Protein AF-A0AA46WDD4-F1 (afdb_monomer_lite)

pLDDT: mean 71.5, std 23.08, range [29.56, 95.44]

Foldseek 3Di:
DDDDDDDDDDDDDDDDDDDDDPPDPPPPPVLPDPPDDVVLLVVLLVLLLVFPLPDLCSVVVSCVVCVVVVNNVSNLCSLVPVVVSSLVSLPVPDPDPVSSVSVVVVSVVVNVCVVVCVVPVPDD

Secondary structure (DSSP, 8-state):
-----------------------------TTTT----HHHHHHHHHHHHS--TTSTTHHHHHHHHHHHTT-HHHHHHHHHH-HHHHHHHHHHH--SHHHHHHHHHHHHHHHHHHHHHTT-----

Sequence (124 aa):
MFSSVINLFNGLYKNSSTKESEEKLTLLSPQANLQFDETQVQSVLSDFEELEFKDNKCFDKIADDYEKKGKSSLFNYVILNKRKEIIDILDRNLPLLEEQEEFRKKYGQYVLQIDKGMSYGKEL

Radius of gyration: 20.58 Å; chains: 1; bounding box: 56×31×60 Å

Structure (mmCIF, N/CA/C/O backbone):
data_AF-A0AA46WDD4-F1
#
_entry.id   AF-A0AA46WDD4-F1
#
loop_
_atom_site.group_PDB
_atom_site.id
_atom_site.type_symbol
_atom_site.label_atom_id
_atom_site.label_alt_id
_atom_site.label_comp_id
_atom_site.label_asym_id
_atom_site.label_entity_id
_atom_site.label_seq_id
_atom_site.pdbx_PDB_ins_code
_atom_site.Cartn_x
_atom_site.Cartn_y
_atom_site.Cartn_z
_atom_site.occupancy
_atom_site.B_iso_or_equiv
_atom_site.auth_seq_id
_atom_site.auth_comp_id
_atom_site.auth_asym_id
_atom_site.auth_atom_id
_atom_site.pdbx_PDB_model_num
ATOM 1 N N . MET A 1 1 ? -40.400 -6.299 0.266 1.00 36.09 1 MET A N 1
ATOM 2 C CA . MET A 1 1 ? -40.458 -7.714 -0.152 1.00 36.09 1 MET A CA 1
ATOM 3 C C . MET A 1 1 ? -39.584 -7.868 -1.390 1.00 36.09 1 MET A C 1
ATOM 5 O O . MET A 1 1 ? -39.590 -6.962 -2.212 1.00 36.09 1 MET A O 1
ATOM 9 N N . PHE A 1 2 ? -38.797 -8.949 -1.416 1.00 32.41 2 PHE A N 1
ATOM 10 C CA . PHE A 1 2 ? -37.979 -9.544 -2.495 1.00 32.41 2 PHE A CA 1
ATOM 11 C C . PHE A 1 2 ? -38.558 -9.324 -3.913 1.00 32.41 2 PHE A C 1
ATOM 13 O O . PHE A 1 2 ? -39.769 -9.199 -4.034 1.00 32.41 2 PHE A O 1
ATOM 20 N N . SER A 1 3 ? -37.854 -9.278 -5.048 1.00 35.12 3 SER A N 1
ATOM 21 C CA . SER A 1 3 ? -36.630 -9.910 -5.581 1.00 35.12 3 SER A CA 1
ATOM 22 C C . SER A 1 3 ? -36.303 -9.150 -6.895 1.00 35.12 3 SER A C 1
ATOM 24 O O . SER A 1 3 ? -37.226 -8.654 -7.528 1.00 35.12 3 SER A O 1
ATOM 26 N N . SER A 1 4 ? -35.058 -8.850 -7.276 1.00 42.19 4 SER A N 1
ATOM 27 C CA . SER A 1 4 ? -34.004 -9.718 -7.841 1.00 42.19 4 SER A CA 1
ATOM 28 C C . SER A 1 4 ? -34.100 -9.998 -9.363 1.00 42.19 4 SER A C 1
ATOM 30 O O . SER A 1 4 ? -35.154 -10.365 -9.866 1.00 42.19 4 SER A O 1
ATOM 32 N N . VAL A 1 5 ? -32.920 -9.928 -10.007 1.00 43.81 5 VAL A N 1
ATOM 33 C CA . VAL A 1 5 ? -32.438 -10.593 -11.249 1.00 43.81 5 VAL A CA 1
ATOM 34 C C . VAL A 1 5 ? -32.642 -9.901 -12.622 1.00 43.81 5 VAL A C 1
ATOM 36 O O . VAL A 1 5 ? -33.759 -9.828 -13.109 1.00 43.81 5 VAL A O 1
ATOM 39 N N . ILE A 1 6 ? -31.616 -9.217 -13.177 1.00 46.34 6 ILE A N 1
ATOM 40 C CA . ILE A 1 6 ? -30.606 -9.582 -14.231 1.00 46.34 6 ILE A CA 1
ATOM 41 C C . ILE A 1 6 ? -31.164 -9.827 -15.668 1.00 46.34 6 ILE A C 1
ATOM 43 O O . ILE A 1 6 ? -32.093 -10.604 -15.851 1.00 46.34 6 ILE A O 1
ATOM 47 N N . ASN A 1 7 ? -30.428 -9.274 -16.659 1.00 42.03 7 ASN A N 1
ATOM 48 C CA . ASN A 1 7 ? -30.207 -9.713 -18.060 1.00 42.03 7 ASN A CA 1
ATOM 49 C C . ASN A 1 7 ? -31.170 -9.123 -19.118 1.00 42.03 7 ASN A C 1
ATOM 51 O O . ASN A 1 7 ? -32.340 -8.927 -18.844 1.00 42.03 7 ASN A O 1
ATOM 55 N N . LEU A 1 8 ? -30.784 -8.800 -20.359 1.00 39.09 8 LEU A N 1
ATOM 56 C CA . LEU A 1 8 ? -29.630 -9.189 -21.171 1.00 39.09 8 LEU A CA 1
ATOM 57 C C . LEU A 1 8 ? -29.470 -8.203 -22.355 1.00 39.09 8 LEU A C 1
ATOM 59 O O . LEU A 1 8 ? -30.432 -7.596 -22.818 1.00 39.09 8 LEU A O 1
ATOM 63 N N . PHE A 1 9 ? -28.245 -8.148 -22.869 1.00 41.78 9 PHE A N 1
ATOM 64 C CA . PHE A 1 9 ? -27.818 -7.802 -24.226 1.00 41.78 9 PHE A CA 1
ATOM 65 C C . PHE A 1 9 ? -28.845 -8.005 -25.357 1.00 41.78 9 PHE A C 1
ATOM 67 O O . PHE A 1 9 ? -29.414 -9.086 -25.483 1.00 41.78 9 PHE A O 1
ATOM 74 N N . ASN A 1 10 ? -28.929 -7.042 -26.283 1.00 39.50 10 ASN A N 1
ATOM 75 C CA . ASN A 1 10 ? -28.503 -7.194 -27.687 1.00 39.50 10 ASN A CA 1
ATOM 76 C C . ASN A 1 10 ? -29.133 -6.126 -28.584 1.00 39.50 10 ASN A C 1
ATOM 78 O O . ASN A 1 10 ? -30.348 -5.965 -28.622 1.00 39.50 10 ASN A O 1
ATOM 82 N N . GLY A 1 11 ? -28.296 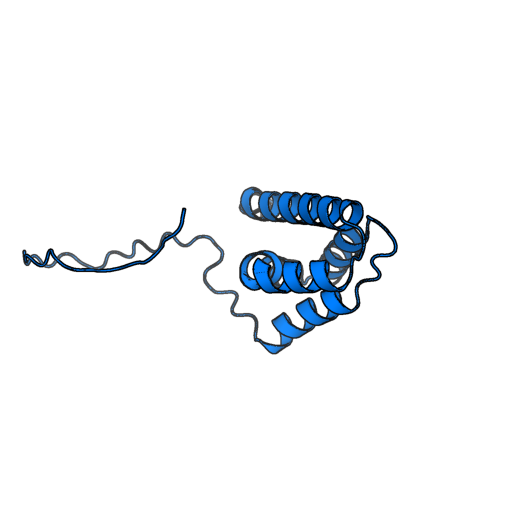-5.515 -29.419 1.00 35.31 11 GLY A N 1
ATOM 83 C CA . GLY A 1 11 ? -28.747 -4.895 -30.657 1.00 35.31 11 GLY A CA 1
ATOM 84 C C . GLY A 1 11 ? -28.169 -3.512 -30.868 1.00 35.31 11 GLY A C 1
ATOM 85 O O . GLY A 1 11 ? -28.664 -2.550 -30.299 1.00 35.31 11 GLY A O 1
ATOM 86 N N . LEU A 1 12 ? -27.160 -3.426 -31.735 1.00 39.09 12 LEU A N 1
ATOM 87 C CA . LEU A 1 12 ? -27.205 -2.574 -32.928 1.00 39.09 12 LEU A CA 1
ATOM 88 C C . LEU A 1 12 ? -25.922 -2.790 -33.741 1.00 39.09 12 LEU A C 1
ATOM 90 O O . LEU A 1 12 ? -24.950 -2.052 -33.644 1.00 39.09 12 LEU A O 1
ATOM 94 N N . TYR A 1 13 ? -25.946 -3.830 -34.575 1.00 40.50 13 TYR A N 1
ATOM 95 C CA . TYR A 1 13 ? -25.160 -3.841 -35.805 1.00 40.50 13 TYR A CA 1
ATOM 96 C C . TYR A 1 13 ? -25.898 -2.985 -36.836 1.00 40.50 13 TYR A C 1
ATOM 98 O O . TYR A 1 13 ? -27.052 -3.281 -37.152 1.00 40.50 13 TYR A O 1
ATOM 106 N N . LYS A 1 14 ? -25.222 -1.987 -37.412 1.00 36.62 14 LYS A N 1
ATOM 107 C CA . LYS A 1 14 ? -25.407 -1.604 -38.819 1.00 36.62 14 LYS A CA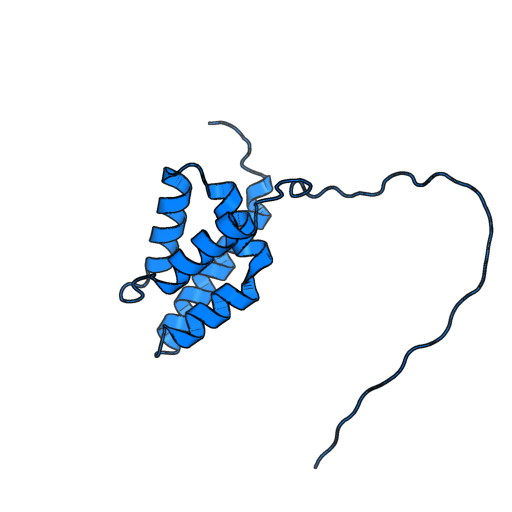 1
ATOM 108 C C . LYS A 1 14 ? -24.163 -0.886 -39.349 1.00 36.62 14 LYS A C 1
ATOM 110 O O . LY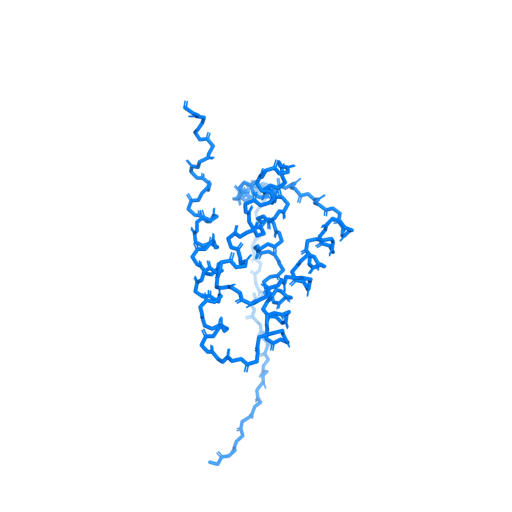S A 1 14 ? -23.667 0.060 -38.752 1.00 36.62 14 LYS A O 1
ATOM 115 N N . ASN A 1 15 ? -23.686 -1.422 -40.468 1.00 39.00 15 ASN A N 1
ATOM 116 C CA . ASN A 1 15 ? -22.461 -1.102 -41.192 1.00 39.00 15 ASN A CA 1
ATOM 117 C C . ASN A 1 15 ? -22.434 0.318 -41.777 1.00 39.00 15 ASN A C 1
ATOM 119 O O . ASN A 1 15 ? -23.424 0.759 -42.356 1.00 39.00 15 ASN A O 1
ATOM 123 N N . SER A 1 16 ? -21.239 0.908 -41.835 1.00 34.31 16 SER A N 1
ATOM 124 C CA . SER A 1 16 ? -20.800 1.712 -42.982 1.00 34.31 16 SER A CA 1
ATOM 125 C C . SER A 1 16 ? -19.284 1.603 -43.145 1.00 34.31 16 SER A C 1
ATOM 127 O O . SER A 1 16 ? -18.519 1.926 -42.242 1.00 34.31 16 SER A O 1
ATOM 129 N N . SER A 1 17 ? -18.878 1.093 -44.306 1.00 44.28 17 SER A N 1
ATOM 130 C CA . SER A 1 17 ? -17.499 0.957 -44.761 1.00 44.28 17 SER A CA 1
ATOM 131 C C . SER A 1 17 ? -16.960 2.310 -45.220 1.00 44.28 17 SER A C 1
ATOM 133 O O . SER A 1 17 ? -17.478 2.862 -46.186 1.00 44.28 17 SER A O 1
ATOM 135 N N . THR A 1 18 ? -15.887 2.783 -44.587 1.00 34.25 18 THR A N 1
ATOM 136 C CA . THR A 1 18 ? -14.879 3.624 -45.243 1.00 34.25 18 THR A CA 1
ATOM 137 C C . THR A 1 18 ? -13.551 3.428 -44.529 1.00 34.25 18 THR A C 1
ATOM 139 O O . THR A 1 18 ? -13.473 3.487 -43.306 1.00 34.25 18 THR A O 1
ATOM 142 N N . LYS A 1 19 ? -12.525 3.109 -45.317 1.00 43.75 19 LYS A N 1
ATOM 143 C CA . LYS A 1 19 ? -11.141 2.953 -44.886 1.00 43.75 19 LYS A CA 1
ATOM 144 C C . LYS A 1 19 ? -10.595 4.322 -44.492 1.00 43.75 19 LYS A C 1
ATOM 146 O O . LYS A 1 19 ? -10.224 5.082 -45.377 1.00 43.75 19 LYS A O 1
ATOM 151 N N . GLU A 1 20 ? -10.488 4.591 -43.203 1.00 34.84 20 GLU A N 1
ATOM 152 C CA . GLU A 1 20 ? -9.509 5.538 -42.685 1.00 34.84 20 GLU A CA 1
ATOM 153 C C . GLU A 1 20 ? -8.774 4.858 -41.542 1.00 34.84 20 GLU A C 1
ATOM 155 O O . GLU A 1 20 ? -9.356 4.137 -40.732 1.00 34.84 20 GLU A O 1
ATOM 160 N N . SER A 1 21 ? -7.458 4.978 -41.630 1.00 36.56 21 SER A N 1
ATOM 161 C CA . SER A 1 21 ? -6.453 4.339 -40.806 1.00 36.56 21 SER A CA 1
ATOM 162 C C . SER A 1 21 ? -6.826 4.337 -39.335 1.00 36.56 21 SER A C 1
ATOM 164 O O . SER A 1 21 ? -7.280 5.347 -38.804 1.00 36.56 21 SER A O 1
ATOM 166 N N . GLU A 1 22 ? -6.529 3.211 -38.693 1.00 37.75 22 GLU A N 1
ATOM 167 C CA . GLU A 1 22 ? -6.332 3.054 -37.257 1.00 37.75 22 GLU A CA 1
ATOM 168 C C . GLU A 1 22 ? -5.255 4.042 -36.776 1.00 37.75 22 GLU A C 1
ATOM 170 O O . GLU A 1 22 ? -4.126 3.684 -36.445 1.00 37.75 22 GLU A O 1
ATOM 175 N N . GLU A 1 23 ? -5.584 5.328 -36.760 1.00 36.59 23 GLU A N 1
ATOM 176 C CA . GLU A 1 23 ? -4.810 6.354 -36.096 1.00 36.59 23 GLU A CA 1
ATOM 177 C C . GLU A 1 23 ? -5.097 6.190 -34.608 1.00 36.59 23 GLU A C 1
ATOM 179 O O . GLU A 1 23 ? -5.971 6.817 -34.021 1.00 36.59 23 GLU A O 1
ATOM 184 N N . LYS A 1 24 ? -4.419 5.193 -34.033 1.00 44.28 24 LYS A N 1
ATOM 185 C CA . LYS A 1 24 ? -3.658 5.296 -32.792 1.00 44.28 24 LYS A CA 1
ATOM 186 C C . LYS A 1 24 ? -4.162 6.380 -31.826 1.00 44.28 24 LYS A C 1
ATOM 188 O O . LYS A 1 24 ? -3.402 7.229 -31.377 1.00 44.28 24 LYS A O 1
ATOM 193 N N . LEU A 1 25 ? -5.414 6.279 -31.396 1.00 38.59 25 LEU A N 1
ATOM 194 C CA . LEU A 1 25 ? -5.897 6.896 -30.165 1.00 38.59 25 LEU A CA 1
ATOM 195 C C . LEU A 1 25 ? -5.596 5.957 -28.993 1.00 38.59 25 LEU A C 1
ATOM 197 O O . LEU A 1 25 ? -6.420 5.707 -28.120 1.00 38.59 25 LEU A O 1
ATOM 201 N N . THR A 1 26 ? -4.358 5.458 -28.940 1.00 36.09 26 THR A N 1
ATOM 202 C CA . THR A 1 26 ? -3.730 5.224 -27.648 1.00 36.09 26 THR A CA 1
ATOM 203 C C . THR A 1 26 ? -3.494 6.607 -27.057 1.00 36.09 26 THR A C 1
ATOM 205 O O . THR A 1 26 ? -2.438 7.210 -27.259 1.00 36.09 26 THR A O 1
ATOM 208 N N . LEU A 1 27 ? -4.492 7.121 -26.338 1.00 37.16 27 LEU A N 1
ATOM 209 C CA . LEU A 1 27 ? -4.247 7.995 -25.198 1.00 37.16 27 LEU A CA 1
ATOM 210 C C . LEU A 1 27 ? -3.398 7.168 -24.230 1.00 37.16 27 LEU A C 1
ATOM 212 O O . LEU A 1 27 ? -3.903 6.502 -23.332 1.00 37.16 27 LEU A O 1
ATOM 216 N N . LEU A 1 28 ? -2.098 7.119 -24.518 1.00 39.41 28 LEU A N 1
ATOM 217 C CA . LEU A 1 28 ? -1.085 6.584 -23.637 1.00 39.41 28 LEU A CA 1
ATOM 218 C C . LEU A 1 28 ? -1.135 7.493 -22.413 1.00 39.41 28 LEU A C 1
ATOM 220 O O . LEU A 1 28 ? -0.522 8.561 -22.399 1.00 39.41 28 LEU A O 1
ATOM 224 N N . SER A 1 29 ? -1.880 7.083 -21.382 1.00 41.72 29 SER A N 1
ATOM 225 C CA . SER A 1 29 ? -1.435 7.436 -20.046 1.00 41.72 29 SER A CA 1
ATOM 226 C C . SER A 1 29 ? 0.012 6.916 -19.950 1.00 41.72 29 SER A C 1
ATOM 228 O O . SER A 1 29 ? 0.308 5.834 -20.473 1.00 41.72 29 SER A O 1
ATOM 230 N N . PRO A 1 30 ? 0.947 7.660 -19.346 1.00 45.03 30 PRO A N 1
ATOM 231 C CA . PRO A 1 30 ? 2.347 7.246 -19.202 1.00 45.03 30 PRO A CA 1
ATOM 232 C C . PRO A 1 30 ? 2.595 5.872 -18.534 1.00 45.03 30 PRO A C 1
ATOM 234 O O . PRO A 1 30 ? 3.740 5.482 -18.346 1.00 45.03 30 PRO A O 1
ATOM 237 N N . GLN A 1 31 ? 1.550 5.114 -18.191 1.00 49.72 31 GLN A N 1
ATOM 238 C CA . GLN A 1 31 ? 1.600 3.764 -17.628 1.00 49.72 31 GLN A CA 1
ATOM 239 C C . GLN A 1 31 ? 1.829 2.657 -18.678 1.00 49.72 31 GLN A C 1
ATOM 241 O O . GLN A 1 31 ? 2.015 1.495 -18.315 1.00 49.72 31 GLN A O 1
ATOM 246 N N . ALA A 1 32 ? 1.821 2.972 -19.975 1.00 44.56 32 ALA A N 1
ATOM 247 C CA . ALA A 1 32 ? 2.008 1.980 -21.030 1.00 44.56 32 ALA A CA 1
ATOM 248 C C . ALA A 1 32 ? 3.481 1.519 -21.141 1.00 44.56 32 ALA A C 1
ATOM 250 O O . ALA A 1 32 ? 4.271 2.164 -21.825 1.00 44.56 32 ALA A O 1
ATOM 251 N N . ASN A 1 33 ? 3.800 0.387 -20.487 1.00 48.06 33 ASN A N 1
ATOM 252 C CA . ASN A 1 33 ? 4.974 -0.512 -20.640 1.00 48.06 33 ASN A CA 1
ATOM 253 C C . ASN A 1 33 ? 5.843 -0.773 -19.394 1.00 48.06 33 ASN A C 1
ATOM 255 O O . ASN A 1 33 ? 6.936 -1.320 -19.530 1.00 48.06 33 ASN A O 1
ATOM 259 N N . LEU A 1 34 ? 5.388 -0.492 -18.171 1.00 56.47 34 LEU A N 1
ATOM 260 C CA . LEU A 1 34 ? 6.010 -1.127 -16.999 1.00 56.47 34 LEU A CA 1
ATOM 261 C C . LEU A 1 34 ? 5.364 -2.495 -16.767 1.00 56.47 34 LEU A C 1
ATOM 263 O O . LEU A 1 34 ? 4.423 -2.639 -15.991 1.00 56.47 34 LEU A O 1
ATOM 267 N N . GLN A 1 35 ? 5.844 -3.498 -17.500 1.00 70.31 35 GLN A N 1
ATOM 268 C CA . GLN A 1 35 ? 5.443 -4.887 -17.301 1.00 70.31 35 GLN A CA 1
ATOM 269 C C . GLN A 1 35 ? 6.307 -5.473 -16.178 1.00 70.31 35 GLN A C 1
ATOM 271 O O . GLN A 1 35 ? 7.303 -6.147 -16.428 1.00 70.31 35 GLN A O 1
ATOM 276 N N . PHE A 1 36 ? 5.971 -5.133 -14.931 1.00 85.44 36 PHE A N 1
ATOM 277 C CA . PHE A 1 36 ? 6.533 -5.827 -13.774 1.00 85.44 36 PHE A CA 1
ATOM 278 C C . PHE A 1 36 ? 6.109 -7.291 -13.834 1.00 85.44 36 PHE A C 1
ATOM 280 O O . PHE A 1 36 ? 4.962 -7.594 -14.177 1.00 85.44 36 PHE A O 1
ATOM 287 N N . ASP A 1 37 ? 7.035 -8.198 -13.541 1.00 88.19 37 ASP A N 1
ATOM 288 C CA . ASP A 1 37 ? 6.690 -9.612 -13.502 1.00 88.19 37 ASP A CA 1
ATOM 289 C C . ASP A 1 37 ? 5.828 -9.927 -12.268 1.00 88.19 37 ASP A C 1
ATOM 291 O O . ASP A 1 37 ? 5.831 -9.204 -11.266 1.00 88.19 37 ASP A O 1
ATOM 295 N N . GLU A 1 38 ? 5.068 -11.020 -12.342 1.00 89.81 38 GLU A N 1
ATOM 296 C CA . GLU A 1 38 ? 4.154 -11.404 -11.264 1.00 89.81 38 GLU A CA 1
ATOM 297 C C . GLU A 1 38 ? 4.903 -11.657 -9.945 1.00 89.81 38 GLU A C 1
ATOM 299 O O . GLU A 1 38 ? 4.370 -11.367 -8.883 1.00 89.81 38 GLU A O 1
ATOM 304 N N . THR A 1 39 ? 6.162 -12.105 -9.979 1.00 93.69 39 THR A N 1
ATOM 305 C CA . THR A 1 39 ? 6.962 -12.337 -8.762 1.00 93.69 39 THR A CA 1
ATOM 306 C C . THR A 1 39 ? 7.242 -11.029 -8.029 1.00 93.69 39 THR A C 1
ATOM 308 O O . THR A 1 39 ? 7.130 -10.962 -6.807 1.00 93.69 39 THR A O 1
ATOM 311 N N . GLN A 1 40 ? 7.574 -9.968 -8.766 1.00 93.56 40 GLN A N 1
ATOM 312 C CA . GLN A 1 40 ? 7.782 -8.634 -8.203 1.00 93.56 40 GLN A CA 1
ATOM 313 C C . GLN A 1 40 ? 6.499 -8.079 -7.589 1.00 93.56 40 GLN A C 1
ATOM 315 O O . GLN A 1 40 ? 6.538 -7.494 -6.510 1.00 93.56 40 GLN A O 1
ATOM 320 N N . VAL A 1 41 ? 5.365 -8.286 -8.256 1.00 93.25 41 VAL A N 1
ATOM 321 C CA . VAL A 1 41 ? 4.055 -7.866 -7.751 1.00 93.25 41 VAL A CA 1
ATOM 322 C C . VAL A 1 41 ? 3.685 -8.631 -6.481 1.00 93.25 41 VAL A C 1
ATOM 324 O O . VAL A 1 41 ? 3.279 -8.013 -5.499 1.00 93.25 41 VAL A O 1
ATOM 327 N N . GLN A 1 42 ? 3.880 -9.951 -6.471 1.00 95.19 42 GLN A N 1
ATOM 328 C CA . GLN A 1 42 ? 3.628 -10.784 -5.297 1.00 95.19 42 GLN A CA 1
ATOM 329 C C . GLN A 1 42 ? 4.536 -10.407 -4.127 1.00 95.19 42 GLN A C 1
ATOM 331 O O . GLN A 1 42 ? 4.055 -10.345 -3.006 1.00 95.19 42 GLN A O 1
ATOM 336 N N . SER A 1 43 ? 5.800 -10.051 -4.374 1.00 95.44 43 SER A N 1
ATOM 337 C CA . SER A 1 43 ? 6.691 -9.552 -3.318 1.00 95.44 43 SER A CA 1
ATOM 338 C C . SER A 1 43 ? 6.130 -8.309 -2.624 1.00 95.44 43 SER A C 1
ATOM 340 O O . SER A 1 43 ? 6.201 -8.221 -1.405 1.00 95.44 43 SER A O 1
ATOM 342 N N . VAL A 1 44 ? 5.548 -7.364 -3.372 1.00 95.19 44 VAL A N 1
ATOM 343 C CA . VAL A 1 44 ? 4.924 -6.169 -2.776 1.00 95.19 44 VAL A CA 1
ATOM 344 C C . VAL A 1 44 ? 3.692 -6.552 -1.960 1.00 95.19 44 VAL A C 1
ATOM 346 O O . VAL A 1 44 ? 3.486 -6.018 -0.876 1.00 95.19 44 VAL A O 1
ATOM 349 N N . LEU A 1 45 ? 2.865 -7.473 -2.464 1.00 95.19 45 LEU A N 1
ATOM 350 C CA . LEU A 1 45 ? 1.684 -7.945 -1.739 1.00 95.19 45 LEU A CA 1
ATOM 351 C C . LEU A 1 45 ? 2.063 -8.691 -0.453 1.00 95.19 45 LEU A C 1
ATOM 353 O O . LEU A 1 45 ? 1.424 -8.467 0.569 1.00 95.19 45 LEU A O 1
ATOM 357 N N . SER A 1 46 ? 3.123 -9.501 -0.473 1.00 95.00 46 SER A N 1
ATOM 358 C CA . SER A 1 46 ? 3.667 -10.134 0.732 1.00 95.00 46 SER A CA 1
ATOM 359 C C . SER A 1 46 ? 4.154 -9.101 1.745 1.00 95.00 46 SER A C 1
ATOM 361 O O . SER A 1 46 ? 3.831 -9.224 2.922 1.00 95.00 46 SER A O 1
ATOM 363 N N . ASP A 1 47 ? 4.819 -8.028 1.305 1.00 94.19 47 ASP A N 1
ATOM 364 C CA . ASP A 1 47 ? 5.199 -6.938 2.211 1.00 94.19 47 ASP A CA 1
ATOM 365 C C . ASP A 1 47 ? 3.962 -6.281 2.858 1.00 94.19 47 ASP A C 1
ATOM 367 O O . ASP A 1 47 ? 4.011 -5.912 4.029 1.00 94.19 47 ASP A O 1
ATOM 371 N N . PHE A 1 48 ? 2.831 -6.171 2.140 1.00 91.62 48 PHE A N 1
ATOM 372 C CA . PHE A 1 48 ? 1.554 -5.732 2.724 1.00 91.62 48 PHE A CA 1
ATOM 373 C C . PHE A 1 48 ? 0.969 -6.739 3.724 1.00 91.62 48 PHE A C 1
ATOM 375 O O . PHE A 1 48 ? 0.344 -6.324 4.700 1.00 91.62 48 PHE A O 1
ATOM 382 N N . GLU A 1 49 ? 1.130 -8.043 3.494 1.00 90.81 49 GLU A N 1
ATOM 383 C CA . GLU A 1 49 ? 0.681 -9.085 4.427 1.00 90.81 49 GLU A CA 1
ATOM 384 C C . GLU A 1 49 ? 1.497 -9.084 5.725 1.00 90.81 49 GLU A C 1
ATOM 386 O O . GLU A 1 49 ? 0.935 -9.311 6.796 1.00 90.81 49 GLU A O 1
ATOM 391 N N . GLU A 1 50 ? 2.791 -8.776 5.635 1.00 89.69 50 GLU A N 1
ATOM 392 C CA . GLU A 1 50 ? 3.727 -8.712 6.763 1.00 89.69 50 GLU A CA 1
ATOM 393 C C . GLU A 1 50 ? 3.749 -7.346 7.472 1.00 89.69 50 GLU A C 1
ATOM 395 O O . GLU A 1 50 ? 4.455 -7.175 8.471 1.00 89.69 50 GLU A O 1
ATOM 400 N N . LEU A 1 51 ? 2.973 -6.365 6.993 1.00 85.81 51 LEU A N 1
ATOM 401 C CA . LEU A 1 51 ? 2.900 -5.042 7.608 1.00 85.81 51 LEU A CA 1
ATOM 402 C C . LEU A 1 51 ? 2.514 -5.138 9.087 1.00 85.81 51 LEU A C 1
ATOM 404 O O . LEU A 1 51 ? 1.471 -5.667 9.467 1.00 85.81 51 LEU A O 1
ATOM 408 N N . GLU A 1 52 ? 3.321 -4.520 9.944 1.00 80.81 52 GLU A N 1
ATOM 409 C CA . GLU A 1 52 ? 2.936 -4.321 11.335 1.00 80.81 52 GLU A CA 1
ATOM 410 C C . GLU A 1 52 ? 1.916 -3.182 11.440 1.00 80.81 52 GLU A C 1
ATOM 412 O O . GLU A 1 52 ? 2.265 -2.002 11.512 1.00 80.81 52 GLU A O 1
ATOM 417 N N . PHE A 1 53 ? 0.639 -3.544 11.515 1.00 74.94 53 PHE A N 1
ATOM 418 C CA . PHE A 1 53 ? -0.478 -2.603 11.636 1.00 74.94 53 PHE A CA 1
ATOM 419 C C . PHE A 1 53 ? -0.635 -1.954 13.026 1.00 74.94 53 PHE A C 1
ATOM 421 O O . PHE A 1 53 ? -1.616 -1.270 13.290 1.00 74.94 53 PHE A O 1
ATOM 428 N N . LYS A 1 54 ? 0.340 -2.125 13.928 1.00 70.06 54 LYS A N 1
ATOM 429 C CA . LYS A 1 54 ? 0.313 -1.578 15.301 1.00 70.06 54 LYS A CA 1
ATOM 430 C C . LYS A 1 54 ? 0.417 -0.048 15.362 1.00 70.06 54 LYS A C 1
ATOM 432 O O . LYS A 1 54 ? 0.275 0.535 16.431 1.00 70.06 54 LYS A O 1
ATOM 437 N N . ASP A 1 55 ? 0.760 0.585 14.245 1.00 68.00 55 ASP A N 1
ATOM 438 C CA . ASP A 1 55 ? 0.963 2.024 14.118 1.00 68.00 55 ASP A CA 1
ATOM 439 C C . ASP A 1 55 ? 0.211 2.513 12.879 1.00 68.00 55 ASP A C 1
ATOM 441 O O . ASP A 1 55 ? 0.313 1.926 11.795 1.00 68.00 55 ASP A O 1
ATOM 445 N N . ASN A 1 56 ? -0.500 3.628 13.020 1.00 70.25 56 ASN A N 1
ATOM 446 C CA . ASN A 1 56 ? -1.225 4.247 11.923 1.00 70.25 56 ASN A CA 1
ATOM 447 C C . ASN A 1 56 ? -0.313 4.706 10.774 1.00 70.25 56 ASN A C 1
ATOM 449 O O . ASN A 1 56 ? -0.789 4.980 9.674 1.00 70.25 56 ASN A O 1
ATOM 453 N N . LYS A 1 57 ? 1.006 4.770 10.985 1.00 79.94 57 LYS A N 1
ATOM 454 C CA . LYS A 1 57 ? 2.018 5.074 9.958 1.00 79.94 57 LYS A CA 1
ATOM 455 C C . LYS A 1 57 ? 2.490 3.866 9.142 1.00 79.94 57 LYS A C 1
ATOM 457 O O . LYS A 1 57 ? 3.426 4.015 8.363 1.00 79.94 57 LYS A O 1
ATOM 462 N N . CYS A 1 58 ? 1.902 2.680 9.303 1.00 83.31 58 CYS A N 1
ATOM 463 C CA . CYS A 1 58 ? 2.316 1.471 8.574 1.00 83.31 58 CYS A CA 1
ATOM 464 C C . CYS A 1 58 ? 2.353 1.663 7.045 1.00 83.31 58 CYS A C 1
ATOM 466 O O . CYS A 1 58 ? 3.347 1.307 6.415 1.00 83.31 58 CYS A O 1
ATOM 468 N N . PHE A 1 59 ? 1.338 2.313 6.467 1.00 87.25 59 PHE A N 1
ATOM 469 C CA . PHE A 1 59 ? 1.301 2.622 5.034 1.00 87.25 59 PHE A CA 1
ATOM 470 C C . PHE A 1 59 ? 2.431 3.574 4.602 1.00 87.25 59 PHE A C 1
ATOM 472 O O . PHE A 1 59 ? 3.098 3.336 3.598 1.00 87.25 59 PHE A O 1
ATOM 479 N N . ASP A 1 60 ? 2.681 4.628 5.382 1.00 86.62 60 ASP A N 1
ATOM 480 C CA . ASP A 1 60 ? 3.734 5.605 5.081 1.00 86.62 60 ASP A CA 1
ATOM 481 C C . ASP A 1 60 ? 5.118 4.927 5.113 1.00 86.62 60 ASP A C 1
ATOM 483 O O . ASP A 1 60 ? 5.954 5.161 4.248 1.00 86.62 60 ASP A O 1
ATOM 487 N N . LYS A 1 61 ? 5.338 4.002 6.060 1.00 89.06 61 LYS A N 1
ATOM 488 C CA . LYS A 1 61 ? 6.597 3.250 6.186 1.00 89.06 61 LYS A CA 1
ATOM 489 C C . LYS A 1 61 ? 6.889 2.369 4.973 1.00 89.06 61 LYS A C 1
ATOM 491 O O . LYS A 1 61 ? 8.030 2.354 4.518 1.00 89.06 61 LYS A O 1
ATOM 496 N N . ILE A 1 62 ? 5.899 1.627 4.470 1.00 90.75 62 ILE A N 1
ATOM 497 C CA . ILE A 1 62 ? 6.103 0.775 3.288 1.00 90.75 62 ILE A CA 1
ATOM 498 C C . ILE A 1 62 ? 6.287 1.622 2.024 1.00 90.75 62 ILE A C 1
ATOM 500 O O . ILE A 1 62 ? 7.162 1.316 1.219 1.00 90.75 62 ILE A O 1
ATOM 504 N N . ALA A 1 63 ? 5.553 2.730 1.880 1.00 90.56 63 ALA A N 1
ATOM 505 C CA . ALA A 1 63 ? 5.754 3.656 0.767 1.00 90.56 63 ALA A CA 1
ATOM 506 C C . ALA A 1 63 ? 7.181 4.243 0.768 1.00 90.56 63 ALA A C 1
ATOM 508 O O . ALA A 1 63 ? 7.878 4.163 -0.246 1.00 90.56 63 ALA A O 1
ATOM 509 N N . ASP A 1 64 ? 7.649 4.737 1.921 1.00 90.62 64 ASP A N 1
ATOM 510 C CA . ASP A 1 64 ? 9.006 5.269 2.107 1.00 90.62 64 ASP A CA 1
ATOM 511 C C . ASP A 1 64 ? 10.095 4.218 1.835 1.00 90.62 64 ASP A C 1
ATOM 513 O O . ASP A 1 64 ? 11.171 4.533 1.324 1.00 90.62 64 ASP A O 1
ATOM 517 N N . ASP A 1 65 ? 9.864 2.963 2.224 1.00 93.19 65 ASP A N 1
ATOM 518 C CA . ASP A 1 65 ? 10.809 1.868 2.006 1.00 93.19 65 ASP A CA 1
ATOM 519 C C . ASP A 1 65 ? 10.969 1.553 0.511 1.00 93.19 65 ASP A C 1
ATOM 521 O O . ASP A 1 65 ? 12.091 1.457 0.005 1.00 93.19 65 ASP A O 1
ATOM 525 N N . TYR A 1 66 ? 9.860 1.491 -0.230 1.00 93.38 66 TYR A N 1
ATOM 526 C CA . TYR A 1 66 ? 9.891 1.321 -1.682 1.00 93.38 66 TYR A CA 1
ATOM 527 C C . TYR A 1 66 ? 10.504 2.521 -2.408 1.00 93.38 66 TYR A C 1
ATOM 529 O O . TYR A 1 66 ? 11.203 2.328 -3.409 1.00 93.38 66 TYR A O 1
ATOM 537 N N . GLU A 1 67 ? 10.317 3.735 -1.890 1.00 89.75 67 GLU A N 1
ATOM 538 C CA . GLU A 1 67 ? 10.994 4.929 -2.394 1.00 89.75 67 GLU A CA 1
ATOM 539 C C . GLU A 1 67 ? 12.512 4.851 -2.193 1.00 89.75 67 GLU A C 1
ATOM 541 O O . GLU A 1 67 ? 13.271 4.963 -3.157 1.00 89.75 67 GLU A O 1
ATOM 546 N N . LYS A 1 68 ? 12.971 4.550 -0.972 1.00 92.94 68 LYS A N 1
ATOM 547 C CA . LYS A 1 68 ? 14.404 4.399 -0.650 1.00 92.94 68 LYS A CA 1
ATOM 548 C C . LYS A 1 68 ? 15.075 3.283 -1.447 1.00 92.94 68 LYS A C 1
ATOM 550 O O . LYS A 1 68 ? 16.251 3.393 -1.788 1.00 92.94 68 LYS A O 1
ATOM 555 N N . LYS A 1 69 ? 14.336 2.218 -1.764 1.00 92.75 69 LYS A N 1
ATOM 556 C CA . LYS A 1 69 ? 14.795 1.106 -2.610 1.00 92.75 69 LYS A CA 1
ATOM 557 C C . LYS A 1 69 ? 14.818 1.450 -4.108 1.00 92.75 69 LYS A C 1
ATOM 559 O O . LYS A 1 69 ? 15.218 0.599 -4.901 1.00 92.75 69 LYS A O 1
ATOM 564 N N . GLY A 1 70 ? 14.376 2.644 -4.517 1.00 89.56 70 GLY A N 1
ATOM 565 C CA . GLY A 1 70 ? 14.261 3.034 -5.927 1.00 89.56 70 GLY A CA 1
ATOM 566 C C . GLY A 1 70 ? 13.191 2.243 -6.688 1.00 89.56 70 GLY A C 1
ATOM 567 O O . GLY A 1 70 ? 13.263 2.105 -7.907 1.00 89.56 70 GLY A O 1
ATOM 568 N N . LYS A 1 71 ? 12.210 1.681 -5.973 1.00 91.88 71 LYS A N 1
ATOM 569 C CA . LYS A 1 71 ? 11.144 0.818 -6.500 1.00 91.88 71 LYS A CA 1
ATOM 570 C C . LYS A 1 71 ? 9.768 1.493 -6.456 1.00 91.88 71 LYS A C 1
ATOM 572 O O . LYS A 1 71 ? 8.754 0.802 -6.546 1.00 91.88 71 LYS A O 1
ATOM 577 N N . SER A 1 72 ? 9.709 2.826 -6.392 1.00 89.81 72 SER A N 1
ATOM 578 C CA . SER A 1 72 ? 8.451 3.590 -6.371 1.00 89.81 72 SER A CA 1
ATOM 579 C C . SER A 1 72 ? 7.539 3.254 -7.549 1.00 89.81 72 SER A C 1
ATOM 581 O O . SER A 1 72 ? 6.334 3.140 -7.378 1.00 89.81 72 SER A O 1
ATOM 583 N N . SER A 1 73 ? 8.094 3.030 -8.745 1.00 88.94 73 SER A N 1
ATOM 584 C CA . SER A 1 73 ? 7.299 2.662 -9.924 1.00 88.94 73 SER A CA 1
ATOM 585 C C . SER A 1 73 ? 6.602 1.305 -9.772 1.00 88.94 73 SER A C 1
ATOM 587 O O . SER A 1 73 ? 5.448 1.172 -10.174 1.00 88.94 73 SER A O 1
ATOM 589 N N . LEU A 1 74 ? 7.278 0.317 -9.169 1.00 91.50 74 LEU A N 1
ATOM 590 C CA . LEU A 1 74 ? 6.699 -0.997 -8.859 1.00 91.50 74 LEU A CA 1
ATOM 591 C C . LEU A 1 74 ? 5.613 -0.853 -7.797 1.0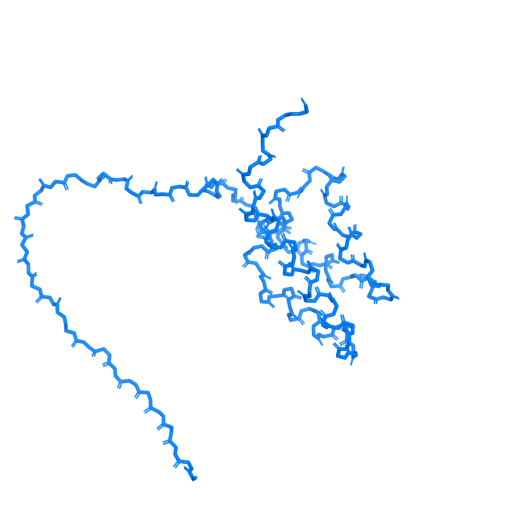0 91.50 74 LEU A C 1
ATOM 593 O O . LEU A 1 74 ? 4.503 -1.345 -7.980 1.00 91.50 74 LEU A O 1
ATOM 597 N N . PHE A 1 75 ? 5.914 -0.128 -6.721 1.00 92.69 75 PHE A N 1
ATOM 598 C CA . PHE A 1 75 ? 4.956 0.118 -5.651 1.00 92.69 75 PHE A CA 1
ATOM 599 C C . PHE A 1 75 ? 3.695 0.807 -6.182 1.00 92.69 75 PHE A C 1
ATOM 601 O O . PHE A 1 75 ? 2.597 0.281 -6.030 1.00 92.69 75 PHE A O 1
ATOM 608 N N . ASN A 1 76 ? 3.845 1.908 -6.922 1.00 90.81 76 ASN A N 1
ATOM 609 C CA . ASN A 1 76 ? 2.736 2.640 -7.535 1.00 90.81 76 ASN A CA 1
ATOM 610 C C . ASN A 1 76 ? 1.923 1.764 -8.490 1.00 90.81 76 ASN A C 1
ATOM 612 O O . ASN A 1 76 ? 0.693 1.825 -8.482 1.00 90.81 76 ASN A O 1
ATOM 616 N N . TYR A 1 77 ? 2.584 0.922 -9.288 1.00 90.75 77 TYR A N 1
ATOM 617 C CA . TYR A 1 77 ? 1.892 -0.038 -10.140 1.00 90.75 77 TYR A CA 1
ATOM 618 C C . TYR A 1 77 ? 1.015 -0.989 -9.319 1.00 90.75 77 TYR A C 1
ATOM 620 O O . TYR A 1 77 ? -0.157 -1.165 -9.654 1.00 90.75 77 TYR A O 1
ATOM 628 N N . VAL A 1 78 ? 1.540 -1.561 -8.234 1.00 92.31 78 VAL A N 1
ATOM 629 C CA . VAL A 1 78 ? 0.783 -2.477 -7.369 1.00 92.31 78 VAL A CA 1
ATOM 630 C C . VAL A 1 78 ? -0.360 -1.752 -6.660 1.00 92.31 78 VAL A C 1
ATOM 632 O O . VAL A 1 78 ? -1.487 -2.243 -6.693 1.00 92.31 78 VAL A O 1
ATOM 635 N N . ILE A 1 79 ? -0.126 -0.548 -6.128 1.00 91.75 79 ILE A N 1
ATOM 636 C CA . ILE A 1 79 ? -1.178 0.286 -5.532 1.00 91.75 79 ILE A CA 1
ATOM 637 C C . ILE A 1 79 ? -2.331 0.498 -6.517 1.00 91.75 79 ILE A C 1
ATOM 639 O O . ILE A 1 79 ? -3.490 0.332 -6.144 1.00 91.75 79 ILE A O 1
ATOM 643 N N . LEU A 1 80 ? -2.041 0.849 -7.771 1.00 88.75 80 LEU A N 1
ATOM 644 C CA . LEU A 1 80 ? -3.080 1.145 -8.757 1.00 88.75 80 LEU A CA 1
ATOM 645 C C . LEU A 1 80 ? -3.800 -0.111 -9.267 1.00 88.75 80 LEU A C 1
ATOM 647 O O . LEU A 1 80 ? -5.016 -0.073 -9.457 1.00 88.75 80 LEU A O 1
ATOM 651 N N . ASN A 1 81 ? -3.073 -1.210 -9.484 1.00 88.69 81 ASN A N 1
ATOM 652 C CA . ASN A 1 81 ? -3.585 -2.380 -10.208 1.00 88.69 81 ASN A CA 1
ATOM 653 C C . ASN A 1 81 ? -4.041 -3.534 -9.306 1.00 88.69 81 ASN A C 1
ATOM 655 O O . ASN A 1 81 ? -4.809 -4.376 -9.761 1.00 88.69 81 ASN A O 1
ATOM 659 N N . LYS A 1 82 ? -3.601 -3.580 -8.044 1.00 93.06 82 LYS A N 1
ATOM 660 C CA . LYS A 1 82 ? -3.935 -4.636 -7.069 1.00 93.06 82 LYS A CA 1
ATOM 661 C C . LYS A 1 82 ? -4.723 -4.094 -5.874 1.00 93.06 82 LYS A C 1
ATOM 663 O O . LYS A 1 82 ? -4.570 -4.529 -4.736 1.00 93.06 82 LYS A O 1
ATOM 668 N N . ARG A 1 83 ? -5.571 -3.088 -6.127 1.00 90.50 83 ARG A N 1
ATOM 669 C CA . ARG A 1 83 ? -6.365 -2.407 -5.091 1.00 90.50 83 ARG A CA 1
ATOM 670 C C . ARG A 1 83 ? -7.218 -3.377 -4.284 1.00 90.50 83 ARG A C 1
ATOM 672 O O . ARG A 1 83 ? -7.295 -3.236 -3.070 1.00 90.50 83 ARG A O 1
ATOM 679 N N . LYS A 1 84 ? -7.878 -4.325 -4.952 1.00 92.00 84 LYS A N 1
ATOM 680 C CA . LYS A 1 84 ? -8.754 -5.282 -4.275 1.00 92.00 84 LYS A CA 1
ATOM 681 C C . LYS A 1 84 ? -7.946 -6.142 -3.305 1.00 92.00 84 LYS A C 1
ATOM 683 O O . LYS A 1 84 ? -8.321 -6.248 -2.150 1.00 92.00 84 LYS A O 1
ATOM 688 N N . GLU A 1 85 ? -6.820 -6.675 -3.759 1.00 94.75 85 GLU A N 1
ATOM 689 C CA . GLU A 1 85 ? -5.938 -7.524 -2.967 1.00 94.75 85 GLU A CA 1
ATOM 690 C C . GLU A 1 85 ? -5.390 -6.782 -1.743 1.00 94.75 85 GLU A C 1
ATOM 692 O O . GLU A 1 85 ? -5.421 -7.320 -0.642 1.00 94.75 85 GLU A O 1
ATOM 697 N N . ILE A 1 86 ? -4.965 -5.525 -1.900 1.00 91.81 86 ILE A N 1
ATOM 698 C CA . ILE A 1 86 ? -4.476 -4.702 -0.782 1.00 91.81 86 ILE A CA 1
ATOM 699 C C . ILE A 1 86 ? -5.582 -4.451 0.253 1.00 91.81 86 ILE A C 1
ATOM 701 O O . ILE A 1 86 ? -5.330 -4.538 1.453 1.00 91.81 86 ILE A O 1
ATOM 705 N N . ILE A 1 87 ? -6.809 -4.155 -0.189 1.00 89.06 87 ILE A N 1
ATOM 706 C CA . ILE A 1 87 ? -7.951 -3.971 0.720 1.00 89.06 87 ILE A CA 1
ATOM 707 C C . ILE A 1 87 ? -8.342 -5.295 1.391 1.00 89.06 87 ILE A C 1
ATOM 709 O O . ILE A 1 87 ? -8.614 -5.308 2.585 1.00 89.06 87 ILE A O 1
ATOM 713 N N . ASP A 1 88 ? -8.296 -6.422 0.683 1.00 91.44 88 ASP A N 1
ATOM 714 C CA . ASP A 1 88 ? -8.570 -7.738 1.273 1.00 91.44 88 ASP A CA 1
ATOM 715 C C . ASP A 1 88 ? -7.495 -8.125 2.316 1.00 91.44 88 ASP A C 1
ATOM 717 O O . ASP A 1 88 ? -7.800 -8.743 3.337 1.00 91.44 88 ASP A O 1
ATOM 721 N N . ILE A 1 89 ? -6.224 -7.760 2.100 1.00 90.25 89 ILE A N 1
ATOM 722 C CA . ILE A 1 89 ? -5.150 -7.911 3.100 1.00 90.25 89 ILE A CA 1
ATOM 723 C C . ILE A 1 89 ? -5.443 -7.043 4.327 1.00 90.25 89 ILE A C 1
ATOM 725 O O . ILE A 1 89 ? -5.368 -7.530 5.456 1.00 90.25 89 ILE A O 1
ATOM 729 N N . LEU A 1 90 ? -5.827 -5.784 4.107 1.00 84.88 90 LEU A N 1
ATOM 730 C CA . LEU A 1 90 ? -6.190 -4.853 5.168 1.00 84.88 90 LEU A CA 1
ATOM 731 C C . LEU A 1 90 ? -7.313 -5.401 6.052 1.00 84.88 90 LEU A C 1
ATOM 733 O O . LEU A 1 90 ? -7.173 -5.457 7.272 1.00 84.88 90 LEU A O 1
ATOM 737 N N . ASP A 1 91 ? -8.418 -5.805 5.431 1.00 84.31 91 ASP A N 1
ATOM 738 C CA . ASP A 1 91 ? -9.637 -6.226 6.120 1.00 84.31 91 ASP A CA 1
ATOM 739 C C . ASP A 1 91 ? -9.411 -7.494 6.956 1.00 84.31 91 ASP A C 1
ATOM 741 O O . ASP A 1 91 ? -10.075 -7.695 7.973 1.00 84.31 91 ASP A O 1
ATOM 745 N N . ARG A 1 92 ? -8.450 -8.338 6.554 1.00 88.00 92 ARG A N 1
ATOM 746 C CA . ARG A 1 92 ? -8.028 -9.522 7.317 1.00 88.00 92 ARG A CA 1
ATOM 747 C C . ARG A 1 92 ? -7.142 -9.178 8.514 1.00 88.00 92 ARG A C 1
ATOM 749 O O . ARG A 1 92 ? -7.242 -9.850 9.538 1.00 88.00 92 ARG A O 1
ATOM 756 N N . ASN A 1 93 ? -6.276 -8.174 8.383 1.00 83.25 93 ASN A N 1
ATOM 757 C CA . ASN A 1 93 ? -5.223 -7.889 9.360 1.00 83.25 93 ASN A CA 1
ATOM 758 C C . ASN A 1 93 ? -5.584 -6.797 10.381 1.00 83.25 93 ASN A C 1
ATOM 760 O O . ASN A 1 93 ? -4.989 -6.759 11.457 1.00 83.25 93 ASN A O 1
ATOM 764 N N . LEU A 1 94 ? -6.561 -5.937 10.082 1.00 79.88 94 LEU A N 1
ATOM 765 C CA . LEU A 1 94 ? -7.045 -4.895 10.990 1.00 79.88 94 LEU A CA 1
ATOM 766 C C . LEU A 1 94 ? -8.401 -5.274 11.602 1.00 79.88 94 LEU A C 1
ATOM 768 O O . LEU A 1 94 ? -9.415 -5.227 10.903 1.00 79.88 94 LEU A O 1
ATOM 772 N N . PRO A 1 95 ? -8.471 -5.618 12.901 1.00 76.19 95 PRO A N 1
ATOM 773 C CA . PRO A 1 95 ? -9.719 -6.039 13.537 1.00 76.19 95 PRO A CA 1
ATOM 774 C C . PRO A 1 95 ? -10.654 -4.869 13.886 1.00 76.19 95 PRO A C 1
ATOM 776 O O . PRO A 1 95 ? -11.850 -5.088 14.085 1.00 76.19 95 PRO A O 1
ATOM 779 N N . LEU A 1 96 ? -10.133 -3.639 13.987 1.00 84.56 96 LEU A N 1
ATOM 780 C CA . LEU A 1 96 ? -10.902 -2.453 14.364 1.00 84.56 96 LEU A CA 1
ATOM 781 C C . LEU A 1 96 ? -11.281 -1.617 13.139 1.00 84.56 96 LEU A C 1
ATOM 783 O O . LEU A 1 96 ? -10.444 -1.297 12.298 1.00 84.56 96 LEU A O 1
ATOM 787 N N . LEU A 1 97 ? -12.550 -1.203 13.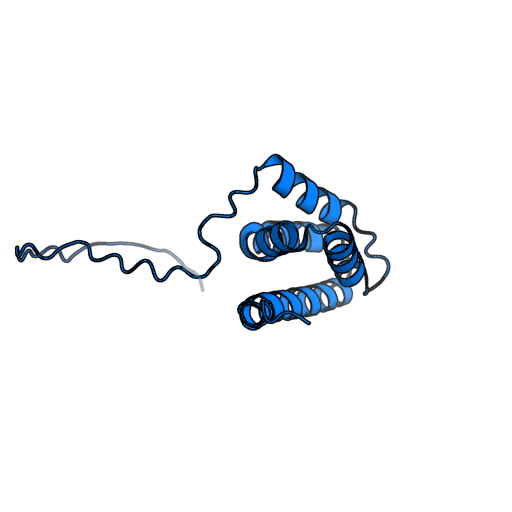073 1.00 84.06 97 LEU A N 1
ATOM 788 C CA . LEU A 1 97 ? -13.075 -0.407 11.959 1.00 84.06 97 LEU A CA 1
ATOM 789 C C . LEU A 1 97 ? -12.350 0.941 11.808 1.00 84.06 97 LEU A C 1
ATOM 791 O O . LEU A 1 97 ? -12.074 1.358 10.688 1.00 84.06 97 LEU A O 1
ATOM 795 N N . GLU A 1 98 ? -12.010 1.591 12.923 1.00 84.69 98 GLU A N 1
ATOM 796 C CA . GLU A 1 98 ? -11.304 2.880 12.935 1.00 84.69 98 GLU A CA 1
ATOM 797 C C . GLU A 1 98 ? -9.919 2.782 12.274 1.00 84.69 98 GLU A C 1
ATOM 799 O O . GLU A 1 98 ? -9.570 3.608 11.431 1.00 84.69 98 GLU A O 1
ATOM 804 N N . GLU A 1 99 ? -9.166 1.719 12.572 1.00 81.56 99 GLU A N 1
ATOM 805 C CA . GLU A 1 99 ? -7.852 1.467 11.969 1.00 81.56 99 GLU A CA 1
ATOM 806 C C . GLU A 1 99 ? -7.981 1.201 10.461 1.00 81.56 99 GLU A C 1
ATOM 808 O O . GLU A 1 99 ? -7.199 1.716 9.655 1.00 81.56 99 GLU A O 1
ATOM 813 N N . GLN A 1 100 ? -9.006 0.440 10.053 1.00 84.56 100 GLN A N 1
ATOM 814 C CA . GLN A 1 100 ? -9.283 0.196 8.637 1.00 84.56 100 GLN A CA 1
ATOM 815 C C . GLN A 1 100 ? -9.640 1.490 7.894 1.00 84.56 100 GLN A C 1
ATOM 817 O O . GLN A 1 100 ? -9.187 1.709 6.769 1.00 84.56 100 GLN A O 1
ATOM 822 N N . GLU A 1 101 ? -10.467 2.352 8.487 1.00 87.62 101 GLU A N 1
ATOM 823 C CA . GLU A 1 101 ? -10.844 3.641 7.900 1.00 87.62 101 GLU A CA 1
ATOM 824 C C . GLU A 1 101 ? -9.639 4.570 7.742 1.00 87.62 101 GLU A C 1
ATOM 826 O O . GLU A 1 101 ? -9.481 5.193 6.685 1.00 87.62 101 GLU A O 1
ATOM 831 N N . GLU A 1 102 ? -8.756 4.630 8.742 1.00 85.88 102 GLU A N 1
ATOM 832 C CA . GLU A 1 102 ? -7.544 5.442 8.668 1.00 8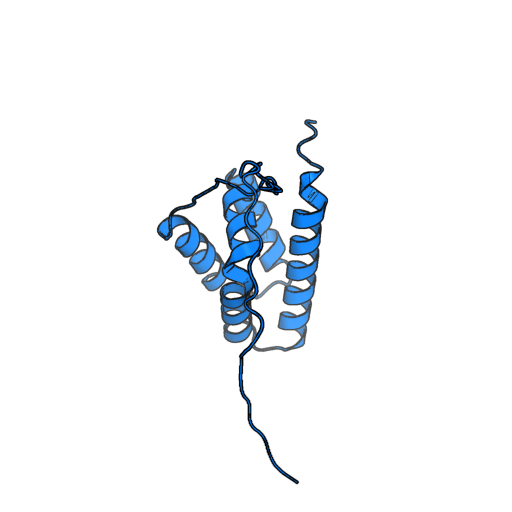5.88 102 GLU A CA 1
ATOM 833 C C . GLU A 1 102 ? -6.617 4.966 7.545 1.00 85.88 102 GLU A C 1
ATOM 835 O O . GLU A 1 102 ? -6.165 5.778 6.727 1.00 85.88 102 GLU A O 1
ATOM 840 N N . PHE A 1 103 ? -6.395 3.654 7.430 1.00 85.62 103 PHE A N 1
ATOM 841 C CA . PHE A 1 103 ? -5.607 3.109 6.330 1.00 85.62 103 PHE A CA 1
ATOM 842 C C . PHE A 1 103 ? -6.256 3.396 4.975 1.00 85.62 103 PHE A C 1
ATOM 844 O O . PHE A 1 103 ? -5.582 3.890 4.073 1.00 85.62 103 PHE A O 1
ATOM 851 N N . ARG A 1 104 ? -7.563 3.142 4.810 1.00 88.25 104 ARG A N 1
ATOM 852 C CA . ARG A 1 104 ? -8.282 3.412 3.549 1.00 88.25 104 ARG A CA 1
ATOM 853 C C . ARG A 1 104 ? -8.184 4.883 3.155 1.00 88.25 104 ARG A C 1
ATOM 855 O O . ARG A 1 104 ? -8.022 5.190 1.973 1.00 88.25 104 ARG A O 1
ATOM 862 N N . LYS A 1 105 ? -8.234 5.794 4.130 1.00 88.81 105 LYS A N 1
ATOM 863 C CA . LYS A 1 105 ? -8.041 7.229 3.907 1.00 88.81 105 LYS A CA 1
ATOM 864 C C . LYS A 1 105 ? -6.634 7.529 3.391 1.00 88.81 105 LYS A C 1
ATOM 866 O O . LYS A 1 105 ? -6.518 8.230 2.387 1.00 88.81 105 LYS A O 1
ATOM 871 N N . LYS A 1 106 ? -5.586 6.988 4.023 1.00 87.31 106 LYS A N 1
ATOM 872 C CA . LYS A 1 106 ? -4.191 7.163 3.575 1.00 87.31 106 LYS A CA 1
ATOM 873 C C . LYS A 1 106 ? -3.946 6.549 2.199 1.00 87.31 106 LYS A C 1
ATOM 875 O O . LYS A 1 106 ? -3.437 7.223 1.310 1.00 87.31 106 LYS A O 1
ATOM 880 N N . TYR A 1 107 ? -4.404 5.319 1.990 1.00 89.12 107 TYR A N 1
ATOM 881 C CA . TYR A 1 107 ? -4.350 4.628 0.706 1.00 89.12 107 TYR A CA 1
ATOM 882 C C . TYR A 1 107 ? -5.041 5.445 -0.398 1.00 89.12 107 TYR A C 1
ATOM 884 O O . TYR A 1 107 ? -4.463 5.687 -1.455 1.00 89.12 107 TYR A O 1
ATOM 892 N N . GLY A 1 108 ? -6.253 5.950 -0.144 1.00 89.44 108 GLY A N 1
ATOM 893 C CA . GLY A 1 108 ? -6.981 6.801 -1.087 1.00 89.44 108 GLY A CA 1
ATOM 894 C C . GLY A 1 108 ? -6.264 8.123 -1.376 1.00 89.44 108 GLY A C 1
ATOM 895 O O . GLY A 1 108 ? -6.197 8.548 -2.528 1.00 89.44 108 GLY A O 1
ATOM 896 N N . GLN A 1 109 ? -5.679 8.760 -0.356 1.00 88.88 109 GLN A N 1
ATOM 897 C CA . GLN A 1 109 ? -4.843 9.950 -0.534 1.00 88.88 109 GLN A CA 1
ATOM 898 C C . GLN A 1 109 ? -3.619 9.657 -1.405 1.00 88.88 109 GLN A C 1
ATOM 900 O O . GLN A 1 109 ? -3.308 10.459 -2.283 1.00 88.88 109 GLN A O 1
ATOM 905 N N . TYR A 1 110 ? -2.966 8.514 -1.205 1.00 87.75 110 TYR A N 1
ATOM 906 C CA . TYR A 1 110 ? -1.804 8.106 -1.987 1.00 87.75 110 TYR A CA 1
ATOM 907 C C . TYR A 1 110 ? -2.165 7.809 -3.445 1.00 87.75 110 TYR A C 1
ATOM 909 O O . TYR A 1 110 ? -1.500 8.302 -4.348 1.00 87.75 110 TYR A O 1
ATOM 917 N N . VAL A 1 111 ? -3.276 7.110 -3.705 1.00 88.44 111 VAL A N 1
ATOM 918 C CA . VAL A 1 111 ? -3.806 6.923 -5.071 1.00 88.44 111 VAL A CA 1
ATOM 919 C C . VAL A 1 111 ? -4.010 8.273 -5.763 1.00 88.44 111 VAL A C 1
ATOM 921 O O . VAL A 1 111 ? -3.527 8.476 -6.875 1.00 88.44 111 VAL A O 1
ATOM 924 N N . LEU A 1 112 ? -4.647 9.234 -5.082 1.00 86.94 112 LEU A N 1
ATOM 925 C CA . LEU A 1 112 ? -4.829 10.585 -5.620 1.00 86.94 112 LEU A CA 1
ATOM 926 C C . LEU A 1 112 ? -3.495 11.300 -5.869 1.00 86.94 112 LEU A C 1
ATOM 928 O O . LEU A 1 112 ? -3.410 12.117 -6.783 1.00 86.94 112 LEU A O 1
ATOM 932 N N . GLN A 1 113 ? -2.471 11.047 -5.052 1.00 82.69 113 GLN A N 1
ATOM 933 C CA . GLN A 1 113 ? -1.131 11.592 -5.259 1.00 82.69 113 GLN A CA 1
ATOM 934 C C . GLN A 1 113 ? -0.435 10.958 -6.462 1.00 82.69 113 GLN A C 1
ATOM 936 O O . GLN A 1 113 ? 0.186 11.700 -7.210 1.00 82.69 113 GLN A O 1
ATOM 941 N N . ILE A 1 114 ? -0.576 9.651 -6.704 1.00 80.19 114 ILE A N 1
ATOM 942 C CA . ILE A 1 114 ? -0.059 9.007 -7.923 1.00 80.19 114 ILE A CA 1
ATOM 943 C C . ILE A 1 114 ? -0.733 9.614 -9.161 1.00 80.19 114 ILE A C 1
ATOM 945 O O . ILE A 1 114 ? -0.048 10.014 -10.103 1.00 80.19 114 ILE A O 1
ATOM 949 N N . ASP A 1 115 ? -2.061 9.756 -9.131 1.00 74.31 115 ASP A N 1
ATOM 950 C CA . ASP A 1 115 ? -2.840 10.315 -10.243 1.00 74.31 115 ASP A CA 1
ATOM 951 C C . ASP A 1 115 ? -2.482 11.787 -10.519 1.00 74.31 115 ASP A C 1
ATOM 953 O O . ASP A 1 115 ? -2.383 12.208 -11.672 1.00 74.31 115 ASP A O 1
ATOM 957 N N . LYS A 1 116 ? -2.224 12.577 -9.466 1.00 72.00 116 LYS A N 1
ATOM 958 C CA . LYS A 1 116 ? -1.702 13.955 -9.572 1.00 72.00 116 LYS A CA 1
ATOM 959 C C . LYS A 1 116 ? -0.208 13.998 -9.933 1.00 72.00 116 LYS A C 1
ATOM 961 O O . LYS A 1 116 ? 0.268 14.983 -10.491 1.00 72.00 116 LYS A O 1
ATOM 966 N N . GLY A 1 117 ? 0.527 12.942 -9.598 1.00 59.66 117 GLY A N 1
ATOM 967 C CA . GLY A 1 117 ? 1.982 12.805 -9.600 1.00 59.66 117 GLY A CA 1
ATOM 968 C C . GLY A 1 117 ? 2.605 12.405 -10.935 1.00 59.66 117 GLY A C 1
ATOM 969 O O . GLY A 1 117 ? 3.823 12.487 -11.061 1.00 59.66 117 GLY A O 1
ATOM 970 N N . MET A 1 118 ? 1.813 12.167 -11.990 1.00 50.47 118 MET A N 1
ATOM 971 C CA . MET A 1 118 ? 2.297 12.348 -13.373 1.00 50.47 118 MET A CA 1
ATOM 972 C C . MET A 1 118 ? 2.604 13.829 -13.719 1.00 50.47 118 MET A C 1
ATOM 974 O O . MET A 1 118 ? 2.785 14.171 -14.884 1.00 50.47 118 MET A O 1
ATOM 978 N N . SER A 1 119 ? 2.708 14.714 -12.714 1.00 40.84 119 SER A N 1
ATOM 979 C CA . SER A 1 119 ? 3.333 16.043 -12.788 1.00 40.84 119 SER A CA 1
ATOM 980 C C . SER A 1 119 ? 4.670 16.170 -12.030 1.00 40.84 119 SER A C 1
ATOM 982 O O . SER A 1 119 ? 5.248 17.257 -12.048 1.00 40.84 119 SER A O 1
ATOM 984 N N . TYR A 1 120 ? 5.208 15.117 -11.406 1.00 44.22 120 TYR A N 1
ATOM 985 C CA . TYR A 1 120 ? 6.544 15.151 -10.786 1.00 44.22 120 TYR A CA 1
ATOM 986 C C . TYR A 1 120 ? 7.503 14.154 -11.445 1.00 44.22 120 TYR A C 1
ATOM 988 O O . TYR A 1 120 ? 8.103 13.289 -10.823 1.00 44.22 120 TYR A O 1
ATOM 996 N N . GLY A 1 121 ? 7.652 14.346 -12.757 1.00 35.19 121 GLY A N 1
ATOM 997 C CA . GLY A 1 121 ? 8.918 14.197 -13.477 1.00 35.19 121 GLY A CA 1
ATOM 998 C C . GLY A 1 121 ? 9.530 15.568 -13.797 1.00 35.19 121 GLY A C 1
ATOM 999 O O . GLY A 1 121 ? 10.181 15.723 -14.824 1.00 35.19 121 GLY A O 1
ATOM 1000 N N . LYS A 1 122 ? 9.261 16.598 -12.980 1.00 29.56 122 LYS A N 1
ATOM 1001 C CA . LYS A 1 122 ? 10.134 17.771 -12.949 1.00 29.56 122 LYS A CA 1
ATOM 1002 C C . LYS A 1 122 ? 11.234 17.462 -11.955 1.00 29.56 122 LYS A C 1
ATOM 1004 O O . LYS A 1 122 ? 10.986 17.389 -10.754 1.00 29.56 122 LYS A O 1
ATOM 1009 N N . GLU A 1 123 ? 12.396 17.194 -12.530 1.00 34.69 123 GLU A N 1
ATOM 1010 C CA . GLU A 1 123 ? 13.691 17.212 -11.872 1.00 34.69 123 GLU A CA 1
ATOM 1011 C C . GLU A 1 123 ? 13.791 18.380 -10.876 1.00 34.69 123 GLU A C 1
ATOM 1013 O O . GLU A 1 123 ? 13.186 19.438 -11.079 1.00 34.69 123 GLU A O 1
ATOM 1018 N N . LEU A 1 124 ? 14.530 18.092 -9.801 1.00 33.09 124 LEU A N 1
ATOM 1019 C CA . LEU A 1 124 ? 14.999 18.962 -8.718 1.00 33.09 124 LEU A CA 1
ATOM 1020 C C . LEU A 1 124 ? 15.186 20.442 -9.088 1.00 33.09 124 LEU A C 1
ATOM 1022 O O . LEU A 1 124 ? 15.810 20.725 -10.134 1.00 33.09 124 LEU A O 1
#